Protein AF-A0A7H1NTQ9-F1 (afdb_monomer)

Organism: NCBI:txid2762277

pLDDT: mean 76.45, std 22.14, range [30.95, 97.88]

Foldseek 3Di:
DDDPDPQAPDLVCCLPVPQQVLCVLLVNDDPVSSVVVSVLLCVPAVNHDQQDPPACFGGSNRDHPVNVVCCVPPPCVVPVVSVVSVVDVVVDDPPPDPPPDDPDDDDDDDPDPPPPPDDDDD

Solvent-accessible surface area (backbone atoms only — not comparable to full-atom values): 7653 Å² total; per-residue (Å²): 134,85,79,74,81,78,86,43,58,58,64,67,53,46,39,61,75,46,47,42,53,51,28,47,70,66,72,59,62,42,74,66,50,46,50,48,58,47,48,45,16,42,74,62,28,59,38,52,39,53,61,55,95,88,54,80,26,37,40,37,61,44,48,39,62,68,60,53,51,46,44,49,67,72,54,41,62,83,31,64,73,56,47,52,42,48,50,50,59,71,73,48,71,79,80,69,77,78,84,86,79,75,93,85,79,82,94,73,87,85,85,69,83,78,82,76,77,78,70,86,80,128

Radius of gyration: 19.64 Å; Cα contacts (8 Å, |Δi|>4): 86; chains: 1; bounding box: 57×42×45 Å

Structure (mmCIF, N/CA/C/O backbone):
data_AF-A0A7H1NTQ9-F1
#
_entry.id   AF-A0A7H1NTQ9-F1
#
loop_
_atom_site.group_PDB
_atom_site.id
_atom_site.type_symbol
_atom_site.label_atom_id
_atom_site.label_alt_id
_atom_site.label_comp_id
_atom_site.label_asym_id
_atom_site.label_entity_id
_atom_site.label_seq_id
_atom_site.pdbx_PDB_ins_code
_atom_site.Cartn_x
_atom_site.Cartn_y
_atom_site.Cartn_z
_atom_site.occupancy
_atom_site.B_iso_or_equiv
_atom_site.auth_seq_id
_atom_site.auth_comp_id
_atom_site.auth_asym_id
_atom_site.auth_atom_id
_atom_site.pdbx_PDB_model_num
ATOM 1 N N . MET A 1 1 ? 18.759 9.322 -28.585 1.00 48.34 1 MET A N 1
ATOM 2 C CA . MET A 1 1 ? 18.359 9.021 -27.195 1.00 48.34 1 MET A CA 1
ATOM 3 C C . MET A 1 1 ? 17.291 7.940 -27.256 1.00 48.34 1 MET A C 1
ATOM 5 O O . MET A 1 1 ? 16.199 8.221 -27.726 1.00 48.34 1 MET A O 1
ATOM 9 N N . LYS A 1 2 ? 17.632 6.682 -26.946 1.00 37.78 2 LYS A N 1
ATOM 10 C CA . LYS A 1 2 ? 16.640 5.600 -26.888 1.00 37.78 2 LYS A CA 1
ATOM 11 C C . LYS A 1 2 ? 15.866 5.776 -25.584 1.00 37.78 2 LYS A C 1
ATOM 13 O O . LYS A 1 2 ? 16.428 5.541 -24.522 1.00 37.78 2 LYS A O 1
ATOM 18 N N . ILE A 1 3 ? 14.624 6.236 -25.673 1.00 48.84 3 ILE A N 1
ATOM 19 C CA . ILE A 1 3 ? 13.655 6.074 -24.593 1.00 48.84 3 ILE A CA 1
ATOM 20 C C . ILE A 1 3 ? 13.480 4.565 -24.416 1.00 48.84 3 ILE A C 1
ATOM 22 O O . ILE A 1 3 ? 13.092 3.867 -25.352 1.00 48.84 3 ILE A O 1
ATOM 26 N N . ALA A 1 4 ? 13.899 4.037 -23.269 1.00 51.53 4 ALA A N 1
ATOM 27 C CA . ALA A 1 4 ? 13.565 2.672 -22.910 1.00 51.53 4 ALA A CA 1
ATOM 28 C C . ALA A 1 4 ? 12.035 2.583 -22.859 1.00 51.53 4 ALA A C 1
ATOM 30 O O . ALA A 1 4 ? 11.395 3.436 -22.254 1.00 51.53 4 ALA A O 1
ATOM 31 N N . ASN A 1 5 ? 11.447 1.589 -23.522 1.00 53.84 5 ASN A N 1
ATOM 32 C CA . ASN A 1 5 ? 10.053 1.244 -23.275 1.00 53.84 5 ASN A CA 1
ATOM 33 C C . ASN A 1 5 ? 9.923 0.899 -21.781 1.00 53.84 5 ASN A C 1
ATOM 35 O O . ASN A 1 5 ? 10.568 -0.040 -21.306 1.00 53.84 5 ASN A O 1
ATOM 39 N N . ASP A 1 6 ? 9.129 1.676 -21.050 1.00 59.66 6 ASP A N 1
ATOM 40 C CA . ASP A 1 6 ? 8.828 1.469 -19.633 1.00 59.66 6 ASP A CA 1
ATOM 41 C C . ASP A 1 6 ? 7.881 0.269 -19.481 1.00 59.66 6 ASP A C 1
ATOM 43 O O . ASP A 1 6 ? 6.662 0.390 -19.521 1.00 59.66 6 ASP A O 1
ATOM 47 N N . TYR A 1 7 ? 8.441 -0.933 -19.349 1.00 66.88 7 TYR A N 1
ATOM 48 C CA . TYR A 1 7 ? 7.689 -2.192 -19.223 1.00 66.88 7 TYR A CA 1
ATOM 49 C C . TYR A 1 7 ? 7.110 -2.433 -17.805 1.00 66.88 7 TYR A C 1
ATOM 51 O O . TYR A 1 7 ? 7.197 -3.550 -17.290 1.00 66.88 7 TYR A O 1
ATOM 59 N N . GLY A 1 8 ? 6.587 -1.396 -17.144 1.00 75.12 8 GLY A N 1
ATOM 60 C CA . GLY A 1 8 ? 5.968 -1.456 -15.808 1.00 75.12 8 GLY A CA 1
ATOM 61 C C . GLY A 1 8 ? 4.449 -1.249 -15.834 1.00 75.12 8 GLY A C 1
ATOM 62 O O . GLY A 1 8 ? 3.866 -1.029 -16.896 1.00 75.12 8 GLY A O 1
ATOM 63 N N . LEU A 1 9 ? 3.796 -1.317 -14.668 1.00 86.00 9 LEU A N 1
ATOM 64 C CA . LEU A 1 9 ? 2.409 -0.858 -14.544 1.00 86.00 9 LEU A CA 1
ATOM 65 C C . LEU A 1 9 ? 2.352 0.662 -14.720 1.00 86.00 9 LEU A C 1
ATOM 67 O O . LEU A 1 9 ? 3.190 1.384 -14.179 1.00 86.00 9 LEU A O 1
ATOM 71 N N . ASP A 1 10 ? 1.328 1.149 -15.424 1.00 90.38 10 ASP A N 1
ATOM 72 C CA . ASP A 1 10 ? 1.053 2.582 -15.478 1.00 90.38 10 ASP A CA 1
ATOM 73 C C . ASP A 1 10 ? 0.771 3.105 -14.063 1.00 90.38 10 ASP A C 1
ATOM 75 O O . ASP A 1 10 ? -0.110 2.608 -13.354 1.00 90.38 10 ASP A O 1
ATOM 79 N N . VAL A 1 11 ? 1.537 4.110 -13.641 1.00 91.25 11 VAL A N 1
ATOM 80 C CA . VAL A 1 11 ? 1.489 4.636 -12.271 1.00 91.25 11 VAL A CA 1
ATOM 81 C C . VAL A 1 11 ? 0.140 5.285 -11.970 1.00 91.25 11 VAL A C 1
ATOM 83 O O . VAL A 1 11 ? -0.366 5.161 -10.853 1.00 91.25 11 VAL A O 1
ATOM 86 N N . GLY A 1 12 ? -0.464 5.951 -12.957 1.00 90.94 12 GLY A N 1
ATOM 87 C CA . GLY A 1 12 ? -1.791 6.543 -12.825 1.00 90.94 12 GLY A CA 1
ATOM 88 C C . GLY A 1 12 ? -2.851 5.469 -12.598 1.00 90.94 12 GLY A C 1
ATOM 89 O O . GLY A 1 12 ? -3.655 5.584 -11.673 1.00 90.94 12 GLY A O 1
ATOM 90 N N . GLN A 1 13 ? -2.812 4.385 -13.373 1.00 91.44 13 GLN A N 1
ATOM 91 C CA . GLN A 1 13 ? -3.713 3.248 -13.193 1.00 91.44 13 GLN A CA 1
ATOM 92 C C . GLN A 1 13 ? -3.472 2.530 -11.863 1.00 91.44 13 GLN A C 1
ATOM 94 O O . GLN A 1 13 ? -4.432 2.253 -11.148 1.00 91.44 13 G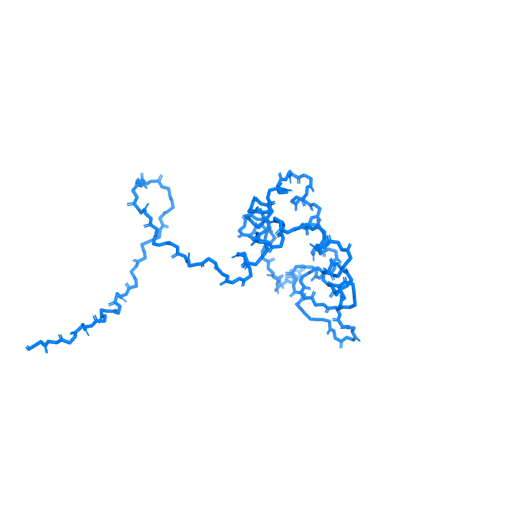LN A O 1
ATOM 99 N N . LEU A 1 14 ? -2.218 2.294 -11.468 1.00 92.81 14 LEU A N 1
ATOM 100 C CA . LEU A 1 14 ? -1.901 1.713 -10.160 1.00 92.81 14 LEU A CA 1
ATOM 101 C C . LEU A 1 14 ? -2.463 2.578 -9.021 1.00 92.81 14 LEU A C 1
ATOM 103 O O . LEU A 1 14 ? -3.128 2.069 -8.116 1.00 92.81 14 LEU A O 1
ATOM 107 N N . LYS A 1 15 ? -2.254 3.896 -9.088 1.00 93.88 15 LYS A N 1
ATOM 108 C CA . LYS A 1 15 ? -2.747 4.845 -8.087 1.00 93.88 15 LYS A CA 1
ATOM 109 C C . LYS A 1 15 ? -4.274 4.862 -8.031 1.00 93.88 15 LYS A C 1
ATOM 111 O O . LYS A 1 15 ? -4.840 4.651 -6.963 1.00 93.88 15 LYS A O 1
ATOM 116 N N . HIS A 1 16 ? -4.940 5.083 -9.161 1.00 93.62 16 HIS A N 1
ATOM 117 C CA . HIS A 1 16 ? -6.375 5.372 -9.195 1.00 93.62 16 HIS A CA 1
ATOM 118 C C . HIS A 1 16 ? -7.266 4.131 -9.271 1.00 93.62 16 HIS A C 1
ATOM 120 O O . HIS A 1 16 ? -8.340 4.131 -8.676 1.00 93.62 16 HIS A O 1
ATOM 126 N N . ALA A 1 17 ? -6.844 3.079 -9.975 1.00 92.19 17 ALA A N 1
ATOM 127 C CA . ALA A 1 17 ? -7.657 1.880 -10.184 1.00 92.19 17 ALA A CA 1
ATOM 128 C C . ALA A 1 17 ? -7.395 0.777 -9.148 1.00 92.19 17 ALA A C 1
ATOM 130 O O . ALA A 1 17 ? -8.223 -0.120 -9.009 1.00 92.19 17 ALA A O 1
ATOM 131 N N . ILE A 1 18 ? -6.272 0.829 -8.419 1.00 92.81 18 ILE A N 1
ATOM 132 C CA . ILE A 1 18 ? -5.896 -0.210 -7.446 1.00 92.81 18 ILE A CA 1
ATOM 133 C C . ILE A 1 18 ? -5.747 0.379 -6.039 1.00 92.81 18 ILE A C 1
ATOM 135 O O . ILE A 1 18 ? -6.482 -0.007 -5.131 1.00 92.81 18 ILE A O 1
ATOM 139 N N . ILE A 1 19 ? -4.830 1.332 -5.840 1.00 94.62 19 ILE A N 1
ATOM 140 C CA . ILE A 1 19 ? -4.487 1.839 -4.499 1.00 94.62 19 ILE A CA 1
ATOM 141 C C . ILE A 1 19 ? -5.640 2.640 -3.891 1.00 94.62 19 ILE A C 1
ATOM 143 O O . ILE A 1 19 ? -6.032 2.387 -2.751 1.00 94.62 19 ILE A O 1
ATOM 147 N N . THR A 1 20 ? -6.201 3.597 -4.635 1.00 95.75 20 THR A N 1
ATOM 148 C CA . THR A 1 20 ? -7.320 4.421 -4.159 1.00 95.75 20 THR A CA 1
ATOM 149 C C . THR A 1 20 ? -8.534 3.586 -3.731 1.00 95.75 20 THR A C 1
ATOM 151 O O . THR A 1 20 ? -8.955 3.757 -2.584 1.00 95.75 20 THR A O 1
ATOM 154 N N . PRO A 1 21 ? -9.094 2.675 -4.556 1.00 94.62 21 PRO A N 1
ATOM 155 C CA . PRO A 1 21 ? -10.246 1.881 -4.136 1.00 94.62 21 PRO A CA 1
ATOM 156 C C . PRO A 1 21 ? -9.914 0.942 -2.973 1.00 94.62 21 PRO A C 1
ATOM 158 O O . PRO A 1 21 ? -10.717 0.841 -2.051 1.00 94.62 21 PRO A O 1
ATOM 161 N N . ALA A 1 22 ? -8.721 0.335 -2.937 1.00 94.19 22 ALA A N 1
ATOM 162 C CA . ALA A 1 22 ? -8.318 -0.508 -1.810 1.00 94.19 22 ALA A CA 1
ATOM 163 C C . ALA A 1 22 ? -8.285 0.278 -0.487 1.00 94.19 22 ALA A C 1
ATOM 165 O O . ALA A 1 22 ? -8.887 -0.141 0.503 1.00 94.19 22 ALA A O 1
ATOM 166 N N . LEU A 1 23 ? -7.643 1.452 -0.465 1.00 95.12 23 LEU A N 1
ATOM 167 C CA . LEU A 1 23 ? -7.605 2.303 0.729 1.00 95.12 23 LEU A CA 1
ATOM 168 C C . LEU A 1 23 ? -8.993 2.831 1.110 1.00 95.12 23 LEU A C 1
ATOM 170 O O . LEU A 1 23 ? -9.291 2.947 2.301 1.00 95.12 23 LEU A O 1
ATOM 174 N N . ALA A 1 24 ? -9.855 3.114 0.130 1.00 94.25 24 ALA A N 1
ATOM 175 C CA . ALA A 1 24 ? -11.231 3.533 0.380 1.00 94.25 24 ALA A CA 1
ATOM 176 C C . ALA A 1 24 ? -12.040 2.417 1.057 1.00 94.25 24 ALA A C 1
ATOM 178 O O . ALA A 1 24 ? -12.658 2.664 2.093 1.00 94.25 24 ALA A O 1
ATOM 179 N N . THR A 1 25 ? -11.962 1.179 0.557 1.00 92.56 25 THR A N 1
ATOM 180 C CA . THR A 1 25 ? -12.614 0.011 1.171 1.00 92.56 25 THR A CA 1
ATOM 181 C C . THR A 1 25 ? -12.123 -0.231 2.599 1.00 92.56 25 THR A C 1
ATOM 183 O O . THR A 1 25 ? -12.917 -0.550 3.484 1.00 92.56 25 THR A O 1
ATOM 186 N N . LEU A 1 26 ? -10.831 -0.015 2.866 1.00 93.12 26 LEU A N 1
ATOM 187 C CA . LEU A 1 26 ? -10.270 -0.123 4.217 1.00 93.12 26 LEU A CA 1
ATOM 188 C C . LEU A 1 26 ? -10.718 1.021 5.150 1.00 93.12 26 LEU A C 1
ATOM 190 O O . LEU A 1 26 ? -10.682 0.861 6.372 1.00 93.12 26 LEU A O 1
ATOM 194 N N . GLY A 1 27 ? -11.214 2.139 4.610 1.00 94.50 27 GLY A N 1
ATOM 195 C CA . GLY A 1 27 ? -11.505 3.363 5.363 1.00 94.50 27 GLY A CA 1
ATOM 196 C C . GLY A 1 27 ? -10.244 4.151 5.736 1.00 94.50 27 GLY A C 1
ATOM 197 O O . GLY A 1 27 ? -10.230 4.844 6.747 1.00 94.50 27 GLY A O 1
ATOM 198 N N . LEU A 1 28 ? -9.176 4.001 4.948 1.00 95.00 28 LEU A N 1
ATOM 199 C CA . LEU A 1 28 ? -7.850 4.597 5.165 1.00 95.00 28 LEU A CA 1
ATOM 200 C C . LEU A 1 28 ? -7.452 5.579 4.048 1.00 95.00 28 LEU A C 1
ATOM 202 O O . LEU A 1 28 ? -6.312 6.045 3.997 1.00 95.00 28 LEU A O 1
ATOM 206 N N . ALA A 1 29 ? -8.368 5.882 3.127 1.00 95.31 29 ALA A N 1
ATOM 207 C CA . ALA A 1 29 ? -8.104 6.784 2.016 1.00 95.31 29 ALA A CA 1
ATOM 208 C C . ALA A 1 29 ? -7.891 8.227 2.498 1.00 95.31 29 ALA A C 1
ATOM 210 O O . ALA A 1 29 ? -8.777 8.865 3.058 1.00 95.31 29 ALA A O 1
ATOM 211 N N . SER A 1 30 ? -6.705 8.749 2.209 1.00 97.31 30 SER A N 1
ATOM 212 C CA . SER A 1 30 ? -6.368 10.171 2.226 1.00 97.31 30 SER A CA 1
ATOM 213 C C . SER A 1 30 ? -5.369 10.432 1.101 1.00 97.31 30 SER A C 1
ATOM 215 O O . SER A 1 30 ? -4.687 9.501 0.664 1.00 97.31 30 SER A O 1
ATOM 217 N N . GLU A 1 31 ? -5.244 11.675 0.633 1.00 97.12 31 GLU A N 1
ATOM 218 C CA . GLU A 1 31 ? -4.251 12.003 -0.401 1.00 97.12 31 GLU A CA 1
ATOM 219 C C . GLU A 1 31 ? -2.833 11.608 0.027 1.00 97.12 31 GLU A C 1
ATOM 221 O O . GLU A 1 31 ? -2.086 11.022 -0.758 1.00 97.12 31 GLU A O 1
ATOM 226 N N . ALA A 1 32 ? -2.492 11.856 1.295 1.00 97.81 32 ALA A N 1
ATOM 227 C CA . ALA A 1 32 ? -1.209 11.478 1.870 1.00 97.81 32 ALA A CA 1
ATOM 228 C C . ALA A 1 32 ? -1.000 9.956 1.857 1.00 97.81 32 ALA A C 1
ATOM 230 O O . ALA A 1 32 ? 0.037 9.495 1.387 1.00 97.81 32 ALA A O 1
ATOM 231 N N . ALA A 1 33 ? -1.986 9.167 2.302 1.00 97.56 33 ALA A N 1
ATOM 232 C CA . ALA A 1 33 ? -1.885 7.706 2.307 1.00 97.56 33 ALA A CA 1
ATOM 233 C C . ALA A 1 33 ? -1.780 7.127 0.887 1.00 97.56 33 ALA A C 1
ATOM 235 O O . ALA A 1 33 ? -0.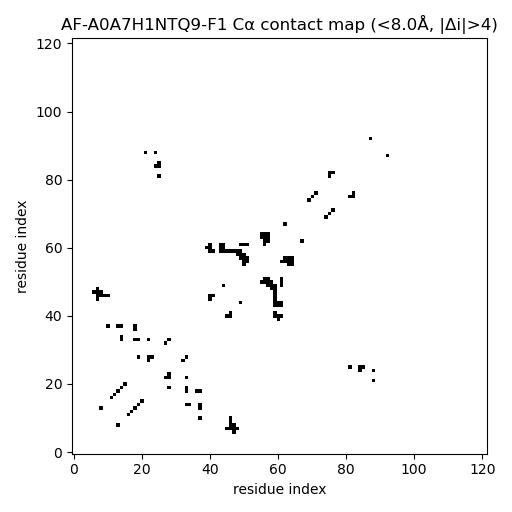947 6.260 0.633 1.00 97.56 33 ALA A O 1
ATOM 236 N N . ILE A 1 34 ? -2.577 7.638 -0.056 1.00 97.88 34 ILE A N 1
ATOM 237 C CA . ILE A 1 34 ? -2.544 7.203 -1.459 1.00 97.88 34 ILE A CA 1
ATOM 238 C C . ILE A 1 34 ? -1.168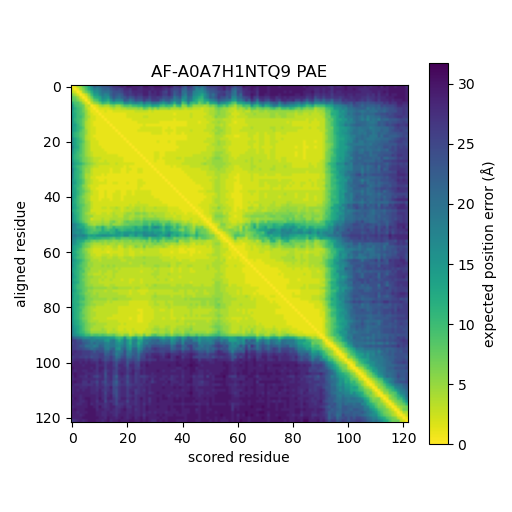 7.488 -2.067 1.00 97.88 34 ILE A C 1
ATOM 240 O O . ILE A 1 34 ? -0.579 6.611 -2.703 1.00 97.88 34 ILE A O 1
ATOM 244 N N . ASN A 1 35 ? -0.638 8.696 -1.865 1.00 97.12 35 ASN A N 1
ATOM 245 C CA . ASN A 1 35 ? 0.673 9.077 -2.388 1.00 97.12 35 ASN A CA 1
ATOM 246 C C . ASN A 1 35 ? 1.805 8.292 -1.724 1.00 97.12 35 ASN A C 1
ATOM 248 O O . ASN A 1 35 ? 2.720 7.875 -2.427 1.00 97.12 35 ASN A O 1
ATOM 252 N N . LEU A 1 36 ? 1.725 8.042 -0.413 1.00 97.81 36 LEU A N 1
ATOM 253 C CA . LEU A 1 36 ? 2.710 7.243 0.313 1.00 97.81 36 LEU A CA 1
ATOM 254 C C . LEU A 1 36 ? 2.776 5.821 -0.247 1.00 97.81 36 LEU A C 1
ATOM 256 O O . LEU A 1 36 ? 3.835 5.384 -0.682 1.00 97.81 36 LEU A O 1
ATOM 260 N N . VAL A 1 37 ? 1.634 5.133 -0.325 1.00 96.94 37 VAL A N 1
ATOM 261 C CA . VAL A 1 37 ? 1.567 3.757 -0.837 1.00 96.94 37 VAL A CA 1
ATOM 262 C C . VAL A 1 37 ? 2.015 3.696 -2.302 1.00 96.94 37 VAL A C 1
ATOM 264 O O . VAL A 1 37 ? 2.756 2.789 -2.677 1.00 96.94 37 VAL A O 1
ATOM 267 N N . THR A 1 38 ? 1.632 4.674 -3.128 1.00 96.12 38 THR A N 1
ATOM 268 C CA . THR A 1 38 ? 2.092 4.751 -4.529 1.00 96.12 38 THR A CA 1
ATOM 269 C C . THR A 1 38 ? 3.608 4.954 -4.605 1.00 96.12 38 THR A C 1
ATOM 271 O O . THR A 1 38 ? 4.288 4.252 -5.350 1.00 96.12 38 THR A O 1
ATOM 274 N N . GLY A 1 39 ? 4.147 5.885 -3.815 1.00 95.19 39 GLY A N 1
ATOM 275 C CA . GLY A 1 39 ? 5.573 6.200 -3.770 1.00 95.19 39 GLY A CA 1
ATOM 276 C C . GLY A 1 39 ? 6.422 5.019 -3.310 1.00 95.19 39 GLY A C 1
ATOM 277 O O . GLY A 1 39 ? 7.457 4.752 -3.914 1.00 95.19 39 GLY A O 1
ATOM 278 N N . THR A 1 40 ? 5.957 4.256 -2.319 1.00 94.88 40 THR A N 1
ATOM 279 C CA . THR A 1 40 ? 6.640 3.034 -1.877 1.00 94.88 40 THR A CA 1
ATOM 280 C C . THR A 1 40 ? 6.713 2.002 -3.003 1.00 94.88 40 THR A C 1
ATOM 282 O O . THR A 1 40 ? 7.789 1.487 -3.268 1.00 94.88 40 THR A O 1
ATOM 285 N N . ALA A 1 41 ? 5.633 1.754 -3.754 1.00 92.94 41 ALA A N 1
ATOM 286 C CA . ALA A 1 41 ? 5.691 0.814 -4.884 1.00 92.94 41 ALA A CA 1
ATOM 287 C C . ALA A 1 41 ? 6.720 1.228 -5.958 1.00 92.94 41 ALA A C 1
ATOM 289 O O . ALA A 1 41 ? 7.379 0.380 -6.568 1.00 92.94 41 ALA A O 1
ATOM 290 N N . LEU A 1 42 ? 6.864 2.536 -6.191 1.00 92.19 42 LEU A N 1
ATOM 291 C CA . LEU A 1 42 ? 7.845 3.081 -7.129 1.00 92.19 42 LEU A CA 1
ATOM 292 C C . LEU A 1 42 ? 9.278 2.950 -6.614 1.00 92.19 42 LEU A C 1
ATOM 294 O O . LEU A 1 42 ? 10.158 2.592 -7.392 1.00 92.19 42 LEU A O 1
ATOM 298 N N . ALA A 1 43 ? 9.503 3.225 -5.331 1.00 91.56 43 ALA A N 1
ATOM 299 C CA . ALA A 1 43 ? 10.819 3.117 -4.711 1.00 91.56 43 ALA A CA 1
ATOM 300 C C . ALA A 1 43 ? 11.298 1.660 -4.628 1.00 91.56 43 ALA A C 1
ATOM 302 O O . ALA A 1 43 ? 12.459 1.384 -4.908 1.00 91.56 43 ALA A O 1
ATOM 303 N N . GLU A 1 44 ? 10.395 0.737 -4.295 1.00 90.00 44 GLU A N 1
ATOM 304 C CA . GLU A 1 44 ? 10.734 -0.664 -4.034 1.00 90.00 44 GLU A CA 1
ATOM 305 C C . GLU A 1 44 ? 10.868 -1.503 -5.312 1.00 90.00 44 GLU A C 1
ATOM 307 O O . GLU A 1 44 ? 11.707 -2.398 -5.405 1.00 90.00 44 GLU A O 1
ATOM 312 N N . SER A 1 45 ? 10.026 -1.253 -6.320 1.00 88.94 45 SER A N 1
ATOM 313 C CA . SER A 1 45 ? 9.964 -2.118 -7.507 1.00 88.94 45 SER A CA 1
ATOM 314 C C . SER A 1 45 ? 9.814 -1.384 -8.831 1.00 88.94 45 SER A C 1
ATOM 316 O O . SER A 1 45 ? 9.616 -2.042 -9.859 1.00 88.94 45 SER A O 1
ATOM 318 N N . HIS A 1 46 ? 9.850 -0.048 -8.828 1.00 89.25 46 HIS A N 1
ATOM 319 C CA . HIS A 1 46 ? 9.469 0.780 -9.975 1.00 89.25 46 HIS A CA 1
ATOM 320 C C . HIS A 1 46 ? 8.071 0.437 -10.521 1.00 89.25 46 HIS A C 1
ATOM 322 O O . HIS A 1 46 ? 7.844 0.510 -11.727 1.00 89.25 46 HIS A O 1
ATOM 328 N N . ALA A 1 47 ? 7.149 0.005 -9.645 1.00 88.12 47 ALA A N 1
ATOM 329 C CA . ALA A 1 47 ? 5.828 -0.509 -10.023 1.00 88.12 47 ALA A CA 1
ATOM 330 C C . ALA A 1 47 ? 5.879 -1.608 -11.111 1.00 88.12 47 ALA A C 1
ATOM 332 O O . ALA A 1 47 ? 5.004 -1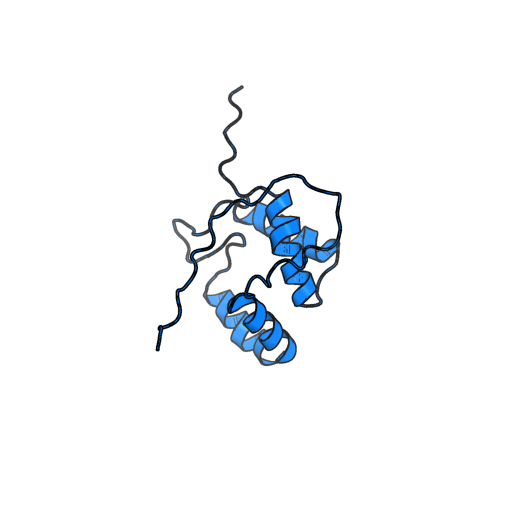.701 -11.976 1.00 88.12 47 ALA A O 1
ATOM 333 N N . ARG A 1 48 ? 6.920 -2.449 -11.081 1.00 87.44 48 ARG A N 1
ATOM 334 C CA . ARG A 1 48 ? 7.203 -3.427 -12.142 1.00 87.44 48 ARG A CA 1
ATOM 335 C C . ARG A 1 48 ? 7.420 -4.836 -11.616 1.00 87.44 48 ARG A C 1
ATOM 337 O O . ARG A 1 48 ? 6.870 -5.789 -12.164 1.00 87.44 48 ARG A O 1
ATOM 344 N N . TYR A 1 49 ? 8.251 -4.987 -10.592 1.00 83.19 49 TYR A N 1
ATOM 345 C CA . TYR A 1 49 ? 8.668 -6.308 -10.131 1.00 83.19 49 TYR A CA 1
ATOM 346 C C . TYR A 1 49 ? 7.718 -6.844 -9.059 1.00 83.19 49 TYR A C 1
ATOM 348 O O . TYR A 1 49 ? 7.526 -6.228 -8.018 1.00 83.19 49 TYR A O 1
ATOM 356 N N . VAL A 1 50 ? 7.133 -8.016 -9.319 1.00 82.56 50 VAL A N 1
ATOM 357 C CA . VAL A 1 50 ? 6.238 -8.726 -8.382 1.00 82.56 50 VAL A CA 1
ATOM 358 C C . VAL A 1 50 ? 6.999 -9.781 -7.565 1.00 82.56 50 VAL A C 1
ATOM 360 O O . VAL A 1 50 ? 6.497 -10.282 -6.564 1.00 82.56 50 VAL A O 1
ATOM 363 N N . LYS A 1 51 ? 8.227 -10.117 -7.969 1.00 78.94 51 LYS A N 1
ATOM 364 C CA . LYS A 1 51 ? 9.105 -11.058 -7.272 1.00 78.94 51 LYS A CA 1
ATOM 365 C C . LYS A 1 51 ? 10.550 -10.580 -7.392 1.00 78.94 51 LYS A C 1
ATOM 367 O O . LYS A 1 51 ? 10.958 -10.198 -8.491 1.00 78.94 51 LYS A O 1
ATOM 372 N N . GLN A 1 52 ? 11.311 -10.629 -6.302 1.00 73.44 52 GLN A N 1
ATOM 373 C CA . GLN A 1 52 ? 12.759 -10.414 -6.363 1.00 73.44 52 GLN A CA 1
ATOM 374 C C . GLN A 1 52 ? 13.510 -11.646 -6.871 1.00 73.44 52 GLN A C 1
ATOM 376 O O . GLN A 1 52 ? 13.017 -12.774 -6.833 1.00 73.44 52 GLN A O 1
ATOM 381 N N . ILE A 1 53 ? 14.724 -11.411 -7.372 1.00 68.56 53 ILE A N 1
ATOM 382 C CA . ILE A 1 53 ? 15.601 -12.464 -7.900 1.00 68.56 53 ILE A CA 1
ATOM 383 C C . ILE A 1 53 ? 16.331 -13.191 -6.757 1.00 68.56 53 ILE A C 1
ATOM 385 O O . ILE A 1 53 ? 16.496 -14.405 -6.842 1.00 68.56 53 ILE A O 1
ATOM 389 N N . ASN A 1 54 ? 16.709 -12.476 -5.688 1.00 67.19 54 ASN A N 1
ATOM 390 C CA . ASN A 1 54 ? 17.585 -12.998 -4.629 1.00 67.19 54 ASN A CA 1
ATOM 391 C C . ASN A 1 54 ? 16.971 -13.008 -3.221 1.00 67.19 54 ASN A C 1
ATOM 393 O O . ASN A 1 54 ? 17.462 -13.743 -2.371 1.00 67.19 54 ASN A O 1
ATOM 397 N N . ASP A 1 55 ? 15.905 -12.246 -2.985 1.00 71.50 55 ASP A N 1
ATOM 398 C CA . ASP A 1 55 ? 15.299 -12.079 -1.662 1.00 71.50 55 ASP A CA 1
ATOM 399 C C . ASP A 1 55 ? 13.834 -12.540 -1.642 1.00 71.50 55 ASP A C 1
ATOM 401 O O . ASP A 1 55 ? 13.196 -12.655 -2.695 1.00 71.50 55 ASP A O 1
ATOM 405 N N . PRO A 1 56 ? 13.269 -12.846 -0.457 1.00 81.62 56 PRO A N 1
ATOM 406 C CA . PRO A 1 56 ? 11.929 -13.413 -0.355 1.00 81.62 56 PRO A CA 1
ATOM 407 C C . PRO A 1 56 ? 10.812 -12.374 -0.528 1.00 81.62 56 PRO A C 1
ATOM 409 O O . PRO A 1 56 ? 9.643 -12.750 -0.470 1.00 81.62 56 PRO A O 1
ATOM 412 N N . ALA A 1 57 ? 11.146 -11.094 -0.702 1.00 82.00 57 ALA A N 1
ATOM 413 C CA . ALA A 1 57 ? 10.198 -9.999 -0.856 1.00 82.00 57 ALA A CA 1
ATOM 414 C C . ALA A 1 57 ? 9.283 -10.168 -2.089 1.00 82.00 57 ALA A C 1
ATOM 416 O O . ALA A 1 57 ? 9.721 -10.544 -3.184 1.00 82.00 57 ALA A O 1
ATOM 417 N N . LEU A 1 58 ? 7.984 -9.906 -1.893 1.00 86.25 58 LEU A N 1
ATOM 418 C CA . LEU A 1 58 ? 6.927 -10.141 -2.882 1.00 86.25 58 LEU A CA 1
ATOM 419 C C . LEU A 1 58 ? 6.087 -8.889 -3.159 1.00 86.25 58 LEU A C 1
ATOM 421 O O . LEU A 1 58 ? 5.867 -8.036 -2.296 1.00 86.25 58 LEU A O 1
ATOM 425 N N . GLY A 1 59 ? 5.528 -8.838 -4.367 1.00 88.31 59 GLY A N 1
ATOM 426 C CA . GLY A 1 59 ? 4.628 -7.782 -4.817 1.00 88.31 59 GLY A CA 1
ATOM 427 C C . GLY A 1 59 ? 5.334 -6.463 -5.127 1.00 88.31 59 GLY A C 1
ATOM 428 O O . GLY A 1 59 ? 6.546 -6.327 -5.000 1.00 88.31 59 GLY A O 1
ATOM 429 N N . LEU A 1 60 ? 4.549 -5.461 -5.524 1.00 91.12 60 LEU A N 1
ATOM 430 C CA . LEU A 1 60 ? 5.073 -4.150 -5.929 1.00 91.12 60 LEU A CA 1
ATOM 431 C C . LEU A 1 60 ? 5.732 -3.379 -4.777 1.00 91.12 60 LEU A C 1
ATOM 433 O O . LEU A 1 60 ? 6.590 -2.535 -5.015 1.00 91.12 60 LEU A O 1
ATOM 437 N N . TRP A 1 61 ? 5.331 -3.676 -3.543 1.00 93.69 61 TRP A N 1
ATOM 438 C CA . TRP A 1 61 ? 5.864 -3.075 -2.319 1.00 93.69 61 TRP A CA 1
ATOM 439 C C . TRP A 1 61 ? 6.985 -3.891 -1.681 1.00 93.69 61 TRP A C 1
ATOM 441 O O . TRP A 1 61 ? 7.400 -3.551 -0.582 1.00 93.69 61 TRP A O 1
ATOM 451 N N . GLN A 1 62 ? 7.430 -4.975 -2.330 1.00 90.50 62 GLN A N 1
ATOM 452 C CA . GLN A 1 62 ? 8.545 -5.802 -1.864 1.00 90.50 62 GLN A CA 1
ATOM 453 C C . GLN A 1 62 ? 8.407 -6.214 -0.388 1.00 90.50 62 GLN A C 1
ATOM 455 O O . GLN A 1 62 ? 9.342 -6.145 0.402 1.00 90.50 62 GLN A O 1
ATOM 460 N N . MET A 1 63 ? 7.207 -6.661 -0.006 1.00 91.81 63 MET A N 1
ATOM 461 C CA . MET A 1 63 ? 6.919 -7.058 1.370 1.00 91.81 63 MET A CA 1
ATOM 462 C C . MET A 1 63 ? 7.599 -8.392 1.682 1.00 91.81 63 MET A C 1
ATOM 464 O O . MET A 1 63 ? 7.352 -9.394 1.004 1.00 91.81 63 MET A O 1
ATOM 468 N N . GLU A 1 64 ? 8.410 -8.429 2.735 1.00 89.94 64 GLU A N 1
ATOM 469 C CA . GLU A 1 64 ? 9.029 -9.664 3.210 1.00 89.94 64 GLU A CA 1
ATOM 470 C C . GLU A 1 64 ? 8.003 -10.599 3.884 1.00 89.94 64 GLU A C 1
ATOM 472 O O . GLU A 1 64 ? 7.156 -10.138 4.658 1.00 89.94 64 GLU A O 1
ATOM 477 N N . PRO A 1 65 ? 8.084 -11.930 3.685 1.00 88.38 65 PRO A N 1
ATOM 478 C CA . PRO A 1 65 ? 7.134 -12.874 4.278 1.00 88.38 65 PRO A CA 1
ATOM 479 C C . PRO A 1 65 ? 7.117 -12.877 5.811 1.00 88.38 65 PRO A C 1
ATOM 481 O O . PRO A 1 65 ? 6.055 -13.069 6.407 1.00 88.38 65 PRO A O 1
ATOM 484 N N . ALA A 1 66 ? 8.271 -12.662 6.454 1.00 88.81 66 ALA A N 1
ATOM 485 C CA . ALA A 1 66 ? 8.364 -12.580 7.911 1.00 88.81 66 ALA A CA 1
ATOM 486 C C . ALA A 1 66 ? 7.603 -11.355 8.440 1.00 88.81 6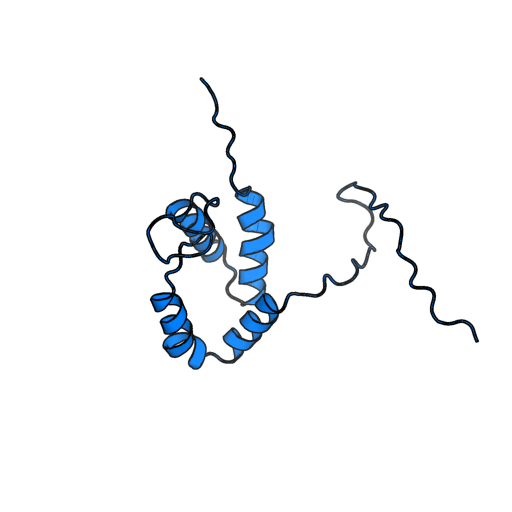6 ALA A C 1
ATOM 488 O O . ALA A 1 66 ? 6.762 -11.495 9.327 1.00 88.81 66 ALA A O 1
ATOM 489 N N . THR A 1 67 ? 7.816 -10.193 7.820 1.00 88.88 67 THR A N 1
ATOM 490 C CA . THR A 1 67 ? 7.107 -8.945 8.128 1.00 88.88 67 THR A CA 1
ATOM 491 C C . THR A 1 67 ? 5.609 -9.065 7.864 1.00 88.88 67 THR A C 1
ATOM 493 O O . THR A 1 67 ? 4.800 -8.681 8.704 1.00 88.88 67 THR A O 1
ATOM 496 N N . HIS A 1 68 ? 5.208 -9.675 6.743 1.00 90.12 68 HIS A N 1
ATOM 497 C CA . HIS A 1 68 ? 3.795 -9.940 6.466 1.00 90.12 68 HIS A CA 1
ATOM 498 C C . HIS A 1 68 ? 3.158 -10.802 7.565 1.00 90.12 68 HIS A C 1
ATOM 500 O O . HIS A 1 68 ? 2.083 -10.475 8.069 1.00 90.12 68 HIS A O 1
ATOM 506 N N . LYS A 1 69 ? 3.822 -11.891 7.972 1.00 90.19 69 LYS A N 1
ATOM 507 C CA . LYS A 1 69 ? 3.336 -12.762 9.050 1.00 90.19 69 LYS A CA 1
ATOM 508 C C . LYS A 1 69 ? 3.206 -12.006 10.375 1.00 90.19 69 LYS A C 1
ATOM 510 O O . LYS A 1 69 ? 2.188 -12.160 11.046 1.00 90.19 69 LYS A O 1
ATOM 515 N N . ASP A 1 70 ? 4.193 -11.186 10.722 1.00 93.88 70 ASP A N 1
ATOM 516 C CA . ASP A 1 70 ? 4.173 -10.360 11.931 1.00 93.88 70 ASP A CA 1
ATOM 517 C C . ASP A 1 70 ? 2.989 -9.380 11.938 1.00 93.88 70 ASP A C 1
ATOM 519 O O . ASP A 1 70 ? 2.225 -9.344 12.902 1.00 93.88 70 ASP A O 1
ATOM 523 N N . ILE A 1 71 ? 2.739 -8.686 10.821 1.00 93.19 71 ILE A N 1
ATOM 524 C CA . ILE A 1 71 ? 1.582 -7.789 10.664 1.00 93.19 71 ILE A CA 1
ATOM 525 C C . ILE A 1 71 ? 0.269 -8.535 10.934 1.00 93.19 71 ILE A C 1
ATOM 527 O O . ILE A 1 71 ? -0.604 -8.019 11.635 1.00 93.19 71 ILE A O 1
ATOM 531 N N . TRP A 1 72 ? 0.116 -9.759 10.425 1.00 92.25 72 TRP A N 1
ATOM 532 C CA . TRP A 1 72 ? -1.083 -10.560 10.683 1.00 92.25 72 TRP A CA 1
ATOM 533 C C . TRP A 1 72 ? -1.230 -10.955 12.154 1.00 92.25 72 TRP A C 1
ATOM 535 O O . TRP A 1 72 ? -2.321 -10.839 12.715 1.00 92.25 72 TRP A O 1
ATOM 545 N N . GLN A 1 73 ? -0.144 -11.402 12.781 1.00 94.25 73 GLN A N 1
ATOM 546 C CA . GLN A 1 73 ? -0.162 -11.940 14.142 1.00 94.25 73 GLN A CA 1
ATOM 547 C C . GLN A 1 73 ? -0.249 -10.854 15.218 1.00 94.25 73 GLN A C 1
ATOM 549 O O . GLN A 1 73 ? -0.926 -11.052 16.223 1.00 94.25 73 GLN A O 1
ATOM 554 N N . ASN A 1 74 ? 0.399 -9.709 14.999 1.00 95.25 74 ASN A N 1
ATOM 555 C CA . ASN A 1 74 ? 0.623 -8.704 16.037 1.00 95.25 74 ASN A CA 1
ATOM 556 C C . ASN A 1 74 ? -0.098 -7.374 15.783 1.00 95.25 74 ASN A C 1
ATOM 558 O O . ASN A 1 74 ? -0.351 -6.644 16.737 1.00 95.25 74 ASN A O 1
ATOM 562 N N . TYR A 1 75 ? -0.477 -7.053 14.540 1.00 94.00 75 TYR A N 1
ATOM 563 C CA . TYR A 1 75 ? -1.228 -5.827 14.231 1.00 94.00 75 TYR A CA 1
ATOM 564 C C . TYR A 1 75 ? -2.693 -6.108 13.874 1.00 94.00 75 TYR A C 1
ATOM 566 O O . TYR A 1 75 ? -3.604 -5.555 14.495 1.00 94.00 75 TYR A O 1
ATOM 574 N N . LEU A 1 76 ? -2.937 -6.981 12.891 1.00 93.81 76 LEU A N 1
ATOM 575 C CA . LEU A 1 76 ? -4.284 -7.283 12.397 1.00 93.81 76 LEU A CA 1
ATOM 576 C C . LEU A 1 76 ? -5.096 -8.141 13.367 1.00 93.81 76 LEU A C 1
ATOM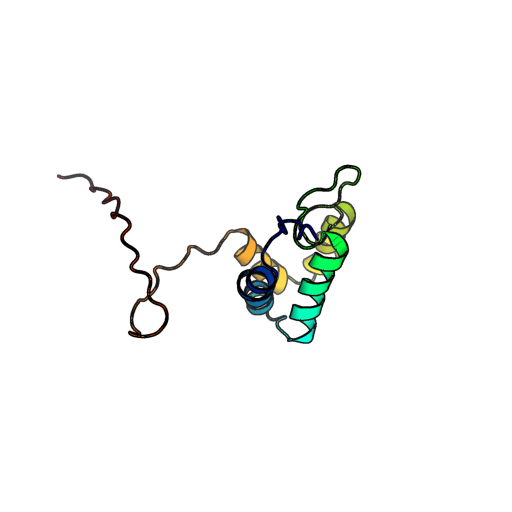 578 O O . LEU A 1 76 ? -6.312 -7.972 13.435 1.00 93.81 76 LEU A O 1
ATOM 582 N N . HIS A 1 77 ? -4.442 -9.001 14.154 1.00 93.25 77 HIS A N 1
ATOM 583 C CA . HIS A 1 77 ? -5.099 -9.826 15.173 1.00 93.25 77 HIS A CA 1
ATOM 584 C C . HIS A 1 77 ? -5.998 -9.008 16.118 1.00 93.25 77 HIS A C 1
ATOM 586 O O . HIS A 1 77 ? -7.086 -9.447 16.478 1.00 93.25 77 HIS A O 1
ATOM 592 N N . TYR A 1 78 ? -5.592 -7.779 16.447 1.00 95.44 78 TYR A N 1
ATOM 593 C CA . TYR A 1 78 ? -6.335 -6.878 17.333 1.00 95.44 78 TYR A CA 1
ATOM 594 C C . TYR A 1 78 ? -7.309 -5.940 16.593 1.00 95.44 78 TYR A C 1
ATOM 596 O O . TYR A 1 78 ? -7.840 -5.002 17.189 1.00 95.44 78 TYR A O 1
ATOM 604 N N . LYS A 1 79 ? -7.529 -6.141 15.286 1.00 96.38 79 LYS A N 1
ATOM 605 C CA . LYS A 1 79 ? -8.351 -5.275 14.420 1.00 96.38 79 LYS A CA 1
ATOM 606 C C . LYS A 1 79 ? -9.320 -6.104 13.559 1.00 96.38 79 LYS A C 1
ATOM 608 O O . LYS A 1 79 ? -9.185 -6.111 12.333 1.00 96.38 79 LYS A O 1
ATOM 613 N N . PRO A 1 80 ? -10.316 -6.775 14.168 1.00 93.94 80 PRO A N 1
ATOM 614 C CA . PRO A 1 80 ? -11.229 -7.672 13.453 1.00 93.94 80 PRO A CA 1
ATOM 615 C C . PRO A 1 80 ? -11.971 -6.984 12.296 1.00 93.94 80 PRO A C 1
ATOM 617 O O . PRO A 1 80 ? -12.083 -7.561 11.217 1.00 93.94 80 PRO A O 1
ATOM 620 N N . ASP A 1 81 ? -12.377 -5.723 12.462 1.00 94.62 81 ASP A N 1
ATOM 621 C CA . ASP A 1 81 ? -13.034 -4.950 11.397 1.00 94.62 81 ASP A CA 1
ATOM 622 C C . ASP A 1 81 ? -12.122 -4.737 10.182 1.00 94.62 81 ASP A C 1
ATOM 624 O O . ASP A 1 81 ? -12.563 -4.796 9.033 1.00 94.62 81 ASP A O 1
ATOM 628 N N . LEU A 1 82 ? -10.828 -4.501 10.421 1.00 93.81 82 LEU A N 1
ATOM 629 C CA . LEU A 1 82 ? -9.848 -4.332 9.352 1.00 93.81 82 LEU A CA 1
ATOM 630 C C . LEU A 1 82 ? -9.580 -5.665 8.644 1.00 93.81 82 LEU A C 1
ATOM 632 O O . LEU A 1 82 ? -9.494 -5.693 7.418 1.00 93.81 82 LEU A O 1
ATOM 636 N N . VAL A 1 83 ? -9.515 -6.769 9.395 1.00 93.31 83 VAL A N 1
ATOM 637 C CA . VAL A 1 83 ? -9.394 -8.129 8.842 1.00 93.31 83 VAL A CA 1
ATOM 638 C C . VAL A 1 83 ? -10.597 -8.480 7.969 1.00 93.31 83 VAL A C 1
ATOM 640 O O . VAL A 1 83 ? -10.413 -9.027 6.882 1.00 93.31 83 VAL A O 1
ATOM 643 N N . ALA A 1 84 ? -11.815 -8.131 8.389 1.00 91.56 84 ALA A N 1
ATOM 644 C CA . ALA A 1 84 ? -13.022 -8.367 7.600 1.00 91.56 84 ALA A CA 1
ATOM 645 C C . ALA A 1 84 ? -12.969 -7.626 6.253 1.00 91.56 84 ALA A C 1
ATOM 647 O O . ALA A 1 84 ? -13.198 -8.228 5.203 1.00 91.56 84 ALA A O 1
ATOM 648 N N . LYS A 1 85 ? -12.576 -6.345 6.261 1.00 92.25 85 LYS A N 1
ATOM 649 C CA . LYS A 1 85 ? -12.401 -5.546 5.034 1.00 92.25 85 LYS A CA 1
ATOM 650 C C . LYS A 1 85 ? -11.284 -6.085 4.137 1.00 92.25 85 LYS A C 1
ATOM 652 O O . LYS A 1 85 ? -11.453 -6.139 2.923 1.00 92.25 85 LYS A O 1
ATOM 657 N N . LEU A 1 86 ? -10.159 -6.512 4.712 1.00 91.56 86 LEU A N 1
ATOM 658 C CA . LEU A 1 86 ? -9.065 -7.133 3.957 1.00 91.56 86 LEU A CA 1
ATOM 659 C C . LEU A 1 86 ? -9.502 -8.447 3.309 1.00 91.56 86 LEU A C 1
ATOM 661 O O . LEU A 1 86 ? -9.261 -8.650 2.126 1.00 91.56 86 LEU A O 1
ATOM 665 N N . THR A 1 87 ? -10.192 -9.305 4.057 1.00 89.81 87 THR A N 1
ATOM 666 C CA . THR A 1 87 ? -10.726 -10.581 3.557 1.00 89.81 87 THR A CA 1
ATOM 667 C C . THR A 1 87 ? -11.702 -10.347 2.405 1.00 89.81 87 THR A C 1
ATOM 669 O O . THR A 1 87 ? -11.645 -11.036 1.390 1.00 89.81 87 THR A O 1
ATOM 672 N N . PHE A 1 88 ? -12.545 -9.320 2.518 1.00 88.50 88 PHE A N 1
ATOM 673 C CA . PHE A 1 88 ? -13.447 -8.887 1.453 1.00 88.50 88 PHE A CA 1
ATOM 674 C C . PHE A 1 88 ? -12.710 -8.437 0.180 1.00 88.50 88 PHE A C 1
ATOM 676 O O . PHE A 1 88 ? -13.137 -8.772 -0.923 1.00 88.50 88 PHE A O 1
ATOM 683 N N . ILE A 1 89 ? -11.581 -7.731 0.312 1.00 88.50 89 ILE A N 1
ATOM 684 C CA . ILE A 1 89 ? -10.730 -7.362 -0.832 1.00 88.50 89 ILE A CA 1
ATOM 685 C C . ILE A 1 89 ? -10.049 -8.606 -1.431 1.00 88.50 89 ILE A C 1
ATOM 687 O O . ILE A 1 89 ? -10.040 -8.770 -2.650 1.00 88.50 89 ILE A O 1
ATOM 691 N N . MET A 1 90 ? -9.490 -9.489 -0.594 1.00 86.38 90 MET A N 1
ATOM 692 C CA . MET A 1 90 ? -8.712 -10.662 -1.028 1.00 86.38 90 MET A CA 1
ATOM 693 C C . MET A 1 90 ? -9.551 -11.726 -1.731 1.00 86.38 90 MET A C 1
ATOM 695 O O . MET A 1 90 ? -9.083 -12.333 -2.691 1.00 86.38 90 MET A O 1
ATOM 699 N N . ASN A 1 91 ? -10.788 -11.933 -1.283 1.00 84.88 91 ASN A N 1
ATOM 700 C CA . ASN A 1 91 ? -11.696 -12.906 -1.891 1.00 84.88 91 ASN A CA 1
ATOM 701 C C . ASN A 1 91 ? -12.241 -12.444 -3.252 1.00 84.88 91 ASN A C 1
ATOM 703 O O . ASN A 1 91 ? -12.954 -13.195 -3.913 1.00 84.88 91 ASN A O 1
ATOM 707 N N . GLY A 1 92 ? -11.871 -11.234 -3.684 1.00 64.06 92 GLY A N 1
ATOM 708 C CA . GLY A 1 92 ? -12.375 -10.608 -4.890 1.00 64.06 92 GLY A CA 1
ATOM 709 C C . GLY A 1 92 ? -13.771 -10.039 -4.673 1.00 64.06 92 GLY A C 1
ATOM 710 O O . GLY A 1 92 ? -14.623 -10.605 -3.992 1.00 64.06 92 GLY A O 1
ATOM 711 N N . GLN A 1 93 ? -14.016 -8.884 -5.276 1.00 57.78 93 GLN A N 1
ATOM 712 C CA . GLN A 1 93 ? -15.379 -8.466 -5.559 1.00 57.78 93 GLN A CA 1
ATOM 713 C C . GLN A 1 93 ? -15.833 -9.267 -6.776 1.00 57.78 93 GLN A C 1
ATOM 715 O O . GLN A 1 93 ? -15.126 -9.265 -7.790 1.00 57.78 93 GLN A O 1
ATOM 720 N N . GLU A 1 94 ? -17.010 -9.899 -6.736 1.00 50.22 94 GLU A N 1
ATOM 721 C CA . GLU A 1 94 ? -17.716 -10.089 -8.002 1.00 50.22 94 GLU A CA 1
ATOM 722 C C . GLU A 1 94 ? -17.807 -8.696 -8.627 1.00 50.22 94 GLU A C 1
ATOM 724 O O . GLU A 1 94 ?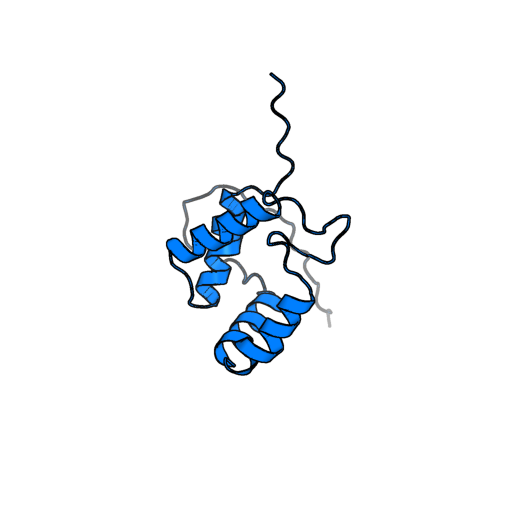 -18.235 -7.743 -7.969 1.00 50.22 94 GLU A O 1
ATOM 729 N N . ARG A 1 95 ? -17.311 -8.534 -9.859 1.00 44.75 95 ARG A N 1
ATOM 730 C CA . ARG A 1 95 ? -17.593 -7.318 -10.617 1.00 44.75 95 ARG A CA 1
ATOM 731 C C . ARG A 1 95 ? -19.106 -7.294 -10.759 1.00 44.75 95 ARG A C 1
ATOM 733 O O . ARG A 1 95 ? -19.631 -8.000 -11.613 1.00 44.75 95 ARG A O 1
ATOM 740 N N . GLY A 1 96 ? -19.784 -6.557 -9.881 1.00 43.91 96 GLY A N 1
ATOM 741 C CA . GLY A 1 96 ? -21.211 -6.324 -10.005 1.00 43.91 96 GLY A CA 1
ATOM 742 C C . GLY A 1 96 ? -21.479 -5.890 -11.438 1.00 43.91 96 GLY A C 1
ATOM 743 O O . GLY A 1 96 ? -20.721 -5.081 -11.983 1.00 43.91 96 GLY A O 1
ATOM 744 N N . GLU A 1 97 ? -22.492 -6.496 -12.057 1.00 40.50 97 GLU A N 1
ATOM 745 C CA . GLU A 1 97 ? -23.044 -6.055 -13.338 1.00 40.50 97 GLU A CA 1
ATOM 746 C C . GLU A 1 97 ? -23.048 -4.521 -13.359 1.00 40.50 97 GLU A C 1
ATOM 748 O O . GLU A 1 97 ? -23.587 -3.911 -12.425 1.00 40.50 97 GLU A O 1
ATOM 753 N N . PRO A 1 98 ? -22.410 -3.866 -14.345 1.00 43.47 98 PRO A N 1
ATOM 754 C CA . PRO A 1 98 ? -22.436 -2.422 -14.401 1.00 43.47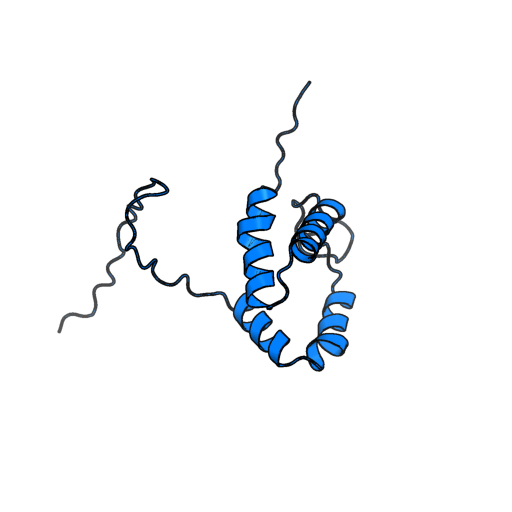 98 PRO A CA 1
ATOM 755 C C . PRO A 1 98 ? -23.902 -2.028 -14.545 1.00 43.47 98 PRO A C 1
ATOM 757 O O . PRO A 1 98 ? -24.544 -2.331 -15.550 1.00 43.47 98 PRO A O 1
ATOM 760 N N . THR A 1 99 ? -24.460 -1.357 -13.543 1.00 40.47 99 THR A N 1
ATOM 761 C CA . THR A 1 99 ? -25.764 -0.715 -13.674 1.00 40.47 99 THR A CA 1
ATOM 762 C C . THR A 1 99 ? -25.588 0.468 -14.623 1.00 40.47 99 THR A C 1
ATOM 764 O O . THR A 1 99 ? -25.364 1.605 -14.205 1.00 40.47 99 THR A O 1
ATOM 767 N N . TYR A 1 100 ? -25.597 0.182 -15.924 1.00 42.84 100 TYR A N 1
ATOM 768 C CA . TYR A 1 100 ? -25.585 1.160 -16.999 1.00 42.84 100 TYR A CA 1
ATOM 769 C C . TYR A 1 100 ? -26.889 1.955 -16.959 1.00 42.84 100 TYR A C 1
ATOM 771 O O . TYR A 1 100 ? -27.889 1.560 -17.549 1.00 42.84 100 TYR A O 1
ATOM 779 N N . ALA A 1 101 ? -26.884 3.095 -16.278 1.00 41.41 101 ALA A N 1
ATOM 780 C CA . ALA A 1 101 ? -27.914 4.108 -16.461 1.00 41.41 101 ALA A CA 1
ATOM 781 C C . ALA A 1 101 ? -27.372 5.503 -16.147 1.00 41.41 101 ALA A C 1
ATOM 783 O O . ALA A 1 101 ? -27.930 6.194 -15.309 1.00 41.41 101 ALA A O 1
ATOM 784 N N . GLN A 1 102 ? -26.290 5.925 -16.805 1.00 43.41 102 GLN A N 1
ATOM 785 C CA . GLN A 1 102 ? -26.046 7.344 -17.091 1.00 43.41 102 GLN A CA 1
ATOM 786 C C . GLN A 1 102 ? -25.403 7.440 -18.485 1.00 43.41 102 GLN A C 1
ATOM 788 O O . GLN A 1 102 ? -24.282 6.961 -18.673 1.00 43.41 102 GLN A O 1
ATOM 793 N N . PRO A 1 103 ? -26.104 7.985 -19.494 1.00 40.62 103 PRO A N 1
ATOM 794 C CA . PRO A 1 103 ? -25.536 8.170 -20.816 1.00 40.62 103 PRO A CA 1
ATOM 795 C C . PRO A 1 103 ? -24.602 9.382 -20.795 1.00 40.62 103 PRO A C 1
ATOM 797 O O . PRO A 1 103 ? -25.032 10.499 -20.524 1.00 40.62 103 PRO A O 1
ATOM 800 N N . GLY A 1 104 ? -23.332 9.163 -21.134 1.00 43.59 104 GLY A N 1
ATOM 801 C CA . GLY A 1 104 ? -22.435 10.245 -21.539 1.00 43.59 104 GLY A CA 1
ATOM 802 C C . GLY A 1 104 ? -21.254 10.507 -20.615 1.00 43.59 104 GLY A C 1
ATOM 803 O O . GLY A 1 104 ? -21.154 11.578 -20.039 1.00 43.59 104 GLY A O 1
ATOM 804 N N . LEU A 1 105 ? -20.313 9.569 -20.546 1.00 39.78 105 LEU A N 1
ATOM 805 C CA . LEU A 1 105 ? -18.876 9.858 -20.569 1.00 39.78 105 LEU A CA 1
ATOM 806 C C . LEU A 1 105 ? -18.161 8.515 -20.761 1.00 39.78 105 LEU A C 1
ATOM 808 O O . LEU A 1 105 ? -18.478 7.564 -20.058 1.00 39.78 105 LEU A O 1
ATOM 812 N N . TRP A 1 106 ? -17.216 8.450 -21.700 1.00 39.34 106 TRP A N 1
ATOM 813 C CA . TRP A 1 106 ? -16.408 7.271 -22.072 1.00 39.34 106 TRP A CA 1
ATOM 814 C C . TRP A 1 106 ? -17.070 6.300 -23.059 1.00 39.34 106 TRP A C 1
ATOM 816 O O . TRP A 1 106 ? -17.680 5.293 -22.712 1.00 39.34 106 TRP A O 1
ATOM 826 N N . GLY A 1 107 ? -16.891 6.614 -24.344 1.00 46.03 107 GLY A N 1
ATOM 827 C CA . GLY A 1 107 ? -17.141 5.685 -25.435 1.00 46.03 107 GLY A CA 1
ATOM 828 C C . GLY A 1 107 ? -16.144 4.527 -25.422 1.00 46.03 107 GLY A C 1
ATOM 829 O O . GLY A 1 107 ? -14.950 4.745 -25.587 1.00 46.03 107 GLY A O 1
ATOM 830 N N . CYS A 1 108 ? -16.674 3.317 -25.261 1.00 30.95 108 CYS A N 1
ATOM 831 C CA . CYS A 1 108 ? -16.222 2.072 -25.885 1.00 30.95 108 CYS A CA 1
ATOM 832 C C . CYS A 1 108 ? -17.404 1.082 -25.815 1.00 30.95 108 CYS A C 1
ATOM 834 O O . CYS A 1 108 ? -17.825 0.739 -24.709 1.00 30.95 108 CYS A O 1
ATOM 836 N N . PRO A 1 109 ? -17.989 0.632 -26.941 1.00 40.66 109 PRO A N 1
ATOM 837 C CA . PRO A 1 109 ? -19.074 -0.342 -2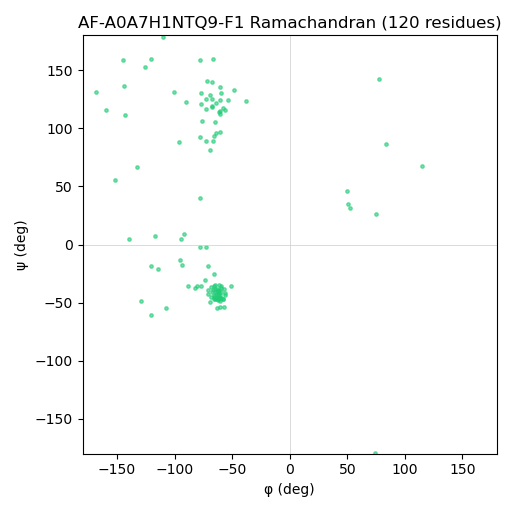6.910 1.00 40.66 109 PRO A CA 1
ATOM 838 C C . PRO A 1 109 ? -18.518 -1.719 -26.535 1.00 40.66 109 PRO A C 1
ATOM 840 O O . PRO A 1 109 ? -17.724 -2.305 -27.271 1.00 40.66 109 PRO A O 1
ATOM 843 N N . VAL A 1 110 ? -18.950 -2.260 -25.397 1.00 44.19 110 VAL A N 1
ATOM 844 C CA . VAL A 1 110 ? -18.679 -3.652 -25.032 1.00 44.19 110 VAL A CA 1
ATOM 845 C C . VAL A 1 110 ? -19.639 -4.534 -25.824 1.00 44.19 110 VAL A C 1
ATOM 847 O O . VAL A 1 110 ? -20.765 -4.783 -25.410 1.00 44.19 110 VAL A O 1
ATOM 850 N N . SER A 1 111 ? -19.205 -4.998 -26.992 1.00 43.97 111 SER A N 1
ATOM 851 C CA . SER A 1 111 ? -19.790 -6.185 -27.617 1.00 43.97 111 SER A CA 1
ATOM 852 C C . SER A 1 111 ? -18.914 -7.377 -27.245 1.00 43.97 111 SER A C 1
ATOM 854 O O . SER A 1 111 ? -17.978 -7.720 -27.957 1.00 43.97 111 SER A O 1
ATOM 856 N N . TYR A 1 112 ? -19.207 -8.007 -26.107 1.00 37.97 112 TYR A N 1
ATOM 857 C CA . TYR A 1 112 ? -18.868 -9.417 -25.928 1.00 37.97 112 TYR A CA 1
ATOM 858 C C . TYR A 1 112 ? -20.145 -10.228 -26.153 1.00 37.97 112 TYR A C 1
ATOM 860 O O . TYR A 1 112 ? -21.187 -9.868 -25.600 1.00 37.97 112 TYR A O 1
ATOM 868 N N . PRO A 1 113 ? -20.107 -11.294 -26.970 1.00 37.94 113 PRO A N 1
ATOM 869 C CA . PRO A 1 113 ? -21.253 -12.171 -27.119 1.00 37.94 113 PRO A CA 1
ATOM 870 C C . PRO A 1 113 ? -21.526 -12.841 -25.771 1.00 37.94 113 PRO A C 1
ATOM 872 O O . PRO A 1 113 ? -20.660 -13.509 -25.205 1.00 37.94 113 PRO A O 1
ATOM 875 N N . LEU A 1 114 ? -22.737 -12.633 -25.254 1.00 37.69 114 LEU A N 1
ATOM 876 C CA . LEU A 1 114 ? -23.253 -13.345 -24.096 1.00 37.69 114 LEU A CA 1
ATOM 877 C C . LEU A 1 114 ? -23.183 -14.844 -24.393 1.00 37.69 114 LEU A C 1
ATOM 879 O O . LEU A 1 114 ? -23.863 -15.346 -25.287 1.00 37.69 114 LEU A O 1
ATOM 883 N N . PHE A 1 115 ? -22.363 -15.562 -23.630 1.00 34.78 115 PHE A N 1
ATOM 884 C CA . PHE A 1 115 ? -22.455 -17.008 -23.526 1.00 34.78 115 PHE A CA 1
ATOM 885 C C . PHE A 1 115 ? -23.786 -17.307 -22.827 1.00 34.78 115 PHE A C 1
ATOM 887 O O . PHE A 1 115 ? -23.873 -17.333 -21.599 1.00 34.78 115 PHE A O 1
ATOM 894 N N . THR A 1 116 ? -24.866 -17.441 -23.598 1.00 45.16 116 THR A N 1
ATOM 895 C CA . THR A 1 116 ? -26.160 -17.849 -23.058 1.00 45.16 116 THR A CA 1
ATOM 896 C C . THR A 1 116 ? -26.012 -19.273 -22.550 1.00 45.16 116 THR A C 1
ATOM 898 O O . THR A 1 116 ? -25.952 -20.225 -23.330 1.00 45.16 116 THR A O 1
ATOM 901 N N . ARG A 1 117 ? -25.949 -19.427 -21.229 1.00 39.66 117 ARG A N 1
ATOM 902 C CA . ARG A 1 117 ? -26.154 -20.712 -20.571 1.00 39.66 117 ARG A CA 1
ATOM 903 C C . ARG A 1 117 ? -27.605 -21.119 -20.853 1.00 39.66 117 ARG A C 1
ATOM 905 O O . ARG A 1 117 ? -28.515 -20.642 -20.183 1.00 39.66 117 ARG A O 1
ATOM 912 N N . GLN A 1 118 ? -27.833 -21.935 -21.883 1.00 40.78 118 GLN A N 1
ATOM 913 C CA . GLN A 1 118 ? -29.121 -22.600 -22.074 1.00 40.78 118 GLN A CA 1
ATOM 914 C C . GLN A 1 118 ? -29.367 -23.475 -20.840 1.00 40.78 118 GLN A C 1
ATOM 916 O O . GLN A 1 118 ? -28.616 -24.410 -20.565 1.00 40.78 118 GLN A O 1
ATOM 921 N N . GLY A 1 119 ? -30.369 -23.098 -20.045 1.00 45.12 119 GLY A N 1
ATOM 922 C CA . GLY A 1 119 ? -30.916 -23.953 -18.997 1.00 45.12 119 GLY A CA 1
ATOM 923 C C . GLY A 1 119 ? -31.612 -25.173 -19.613 1.00 45.12 119 GLY A C 1
ATOM 924 O O . GLY A 1 119 ? -31.954 -25.148 -20.797 1.00 45.12 119 GLY A O 1
ATOM 925 N N . PRO A 1 120 ? -31.803 -26.251 -18.838 1.00 43.72 120 PRO A N 1
ATOM 926 C CA . PRO A 1 120 ? -32.335 -27.501 -19.359 1.00 43.72 120 PRO A CA 1
ATOM 927 C C . PRO A 1 120 ? -33.798 -27.326 -19.778 1.00 43.72 120 PRO A C 1
ATOM 929 O O . PRO A 1 120 ? -34.633 -26.892 -18.985 1.00 43.72 120 PRO A O 1
ATOM 932 N N . THR A 1 121 ? -34.105 -27.667 -21.028 1.00 51.56 121 THR A N 1
ATOM 933 C CA . THR A 1 121 ? -35.478 -27.797 -21.520 1.00 51.56 121 THR A CA 1
ATOM 934 C C . THR A 1 121 ? -36.133 -29.015 -20.874 1.00 51.56 121 THR A C 1
ATOM 936 O O . THR A 1 121 ? -35.544 -30.098 -20.882 1.00 51.56 121 THR A O 1
ATOM 939 N N . SER A 1 122 ? -37.325 -28.814 -20.303 1.00 50.59 122 SER A N 1
ATOM 940 C CA . SER A 1 122 ? -38.278 -29.890 -19.995 1.00 50.59 122 SER A CA 1
ATOM 941 C C . SER A 1 122 ? -38.829 -30.521 -21.269 1.00 50.59 122 SER A C 1
ATOM 943 O O . SER A 1 122 ? -38.864 -29.804 -22.296 1.00 50.59 122 SER A O 1
#

Secondary structure (DSSP, 8-state):
-------S--HHHIIIIIIHHHHHHHT---HHHHHHHHHHHHHHHTTT-SB-SSS--BTTTTB-HHHHHHIIIIIGGG-HHHHHHHHHHHT-------------S-------------PPP-

Nearest PDB structures (foldseek):
  5aa4-assembly3_C  TM=5.745E-01  e=5.425E+00  Pseudomonas aeruginosa BWHPSA013
  5aa2-assembly4_D  TM=4.383E-01  e=4.001E+00  Pseudomonas aeruginosa BWHPSA013
  4p11-assembly1_A  TM=5.144E-01  e=6.128E+00  Pseudomonas aeruginosa PAO1
  4oz9-assembly1_A  TM=4.877E-01  e=6.128E+00  Pseudomonas aeruginosa PAO1

Mean predicted aligned error: 12.77 Å

Sequence (122 aa):
MKIANDYGLDVGQLKHAIITPALATLGLASEAAINLVTGTALAESHARYVKQINDPALGLWQMEPATHKDIWQNYLHYKPDLVAKLTFIMNGQERGEPTYAQPGLWGCPVSYPLFTRQGPTS